Protein AF-W7W371-F1 (afdb_monomer_lite)

Secondary structure (DSSP, 8-state):
-HHHHHHHHHHHHHHHHHHHHHHHHHHHH--HHHHHHHHHHHHHHHHHHHHHHHHHHHHHHHHHHHHHHT-

Sequence (71 aa):
MTVFWWIVGVLLMGTGGTAAVTFALYVSSGEDRYMDVARAAWRWTIVFALGAFNITIFKHIILTLISIWRS

pLDDT: mean 95.69, std 4.81, range [66.31, 98.25]

Structure (mmCIF, N/CA/C/O backbone):
data_AF-W7W371-F1
#
_entry.id   AF-W7W371-F1
#
loop_
_atom_site.group_PDB
_atom_site.id
_atom_site.type_symbol
_atom_site.label_atom_id
_atom_site.label_alt_id
_atom_site.label_comp_id
_atom_site.label_asym_id
_atom_site.label_entity_id
_atom_site.label_seq_id
_atom_site.pdbx_PDB_ins_code
_atom_site.Cartn_x
_atom_site.Cartn_y
_atom_site.Cartn_z
_atom_site.occupancy
_atom_site.B_iso_or_equiv
_atom_site.auth_seq_id
_atom_site.auth_comp_id
_atom_site.auth_asym_id
_atom_site.auth_atom_id
_atom_site.pdbx_PDB_model_num
ATOM 1 N N . MET A 1 1 ? -16.011 -0.746 7.724 1.00 66.31 1 MET A N 1
ATOM 2 C CA . MET A 1 1 ? -14.625 -1.243 7.537 1.00 66.31 1 MET A CA 1
ATOM 3 C C . MET A 1 1 ? -14.342 -1.590 6.081 1.00 66.31 1 MET A C 1
ATOM 5 O O . MET A 1 1 ? -13.243 -1.323 5.632 1.00 66.31 1 MET A O 1
ATOM 9 N N . THR A 1 2 ? -15.313 -2.115 5.328 1.00 89.06 2 THR A N 1
ATOM 10 C CA . THR A 1 2 ? -15.132 -2.504 3.917 1.00 89.06 2 THR A CA 1
ATOM 11 C C . THR A 1 2 ? -14.586 -1.379 3.034 1.00 89.06 2 THR A C 1
ATOM 13 O O . THR A 1 2 ? -13.603 -1.590 2.341 1.00 89.06 2 THR A O 1
ATOM 16 N N . VAL A 1 3 ? -15.145 -0.162 3.116 1.00 94.12 3 VAL A N 1
ATOM 17 C CA . VAL A 1 3 ? -14.661 0.997 2.332 1.00 94.12 3 VAL A CA 1
ATOM 18 C C . VAL A 1 3 ? -13.208 1.355 2.665 1.00 94.12 3 VAL A C 1
ATOM 20 O O . VAL A 1 3 ? -12.416 1.597 1.765 1.00 94.12 3 VAL A O 1
ATOM 23 N N . PHE A 1 4 ? -12.831 1.333 3.946 1.00 92.69 4 PHE A N 1
ATOM 24 C CA . PHE A 1 4 ? -11.450 1.579 4.371 1.00 92.69 4 PHE A CA 1
ATOM 25 C C . PHE A 1 4 ? -10.482 0.561 3.757 1.00 92.69 4 PHE A C 1
ATOM 27 O O . PHE A 1 4 ? -9.465 0.951 3.193 1.00 92.69 4 PHE A O 1
ATOM 34 N N . TRP A 1 5 ? -10.827 -0.728 3.794 1.00 94.31 5 TRP A N 1
ATOM 35 C CA . TRP A 1 5 ? -9.998 -1.774 3.195 1.00 94.31 5 TRP A CA 1
ATOM 36 C C . TRP A 1 5 ? -9.918 -1.678 1.672 1.00 94.31 5 TRP A C 1
ATOM 38 O O . TRP A 1 5 ? -8.860 -1.947 1.116 1.00 94.31 5 TRP A O 1
ATOM 48 N N . TRP A 1 6 ? -10.981 -1.223 1.003 1.00 97.75 6 TRP A N 1
ATOM 49 C CA . TRP A 1 6 ? -10.925 -0.900 -0.424 1.00 97.75 6 TRP A CA 1
ATOM 50 C C . TRP A 1 6 ? -9.947 0.236 -0.721 1.00 97.75 6 TRP A C 1
ATOM 52 O O . TRP A 1 6 ? -9.112 0.093 -1.609 1.00 97.75 6 TRP A O 1
ATOM 62 N N . ILE A 1 7 ? -10.004 1.331 0.042 1.00 97.31 7 ILE A N 1
ATOM 63 C CA . ILE A 1 7 ? -9.084 2.468 -0.118 1.00 97.31 7 ILE A CA 1
ATOM 64 C C . ILE A 1 7 ? -7.637 2.013 0.095 1.00 97.31 7 ILE A C 1
ATOM 66 O O . ILE A 1 7 ? -6.783 2.265 -0.750 1.00 97.31 7 ILE A O 1
ATOM 70 N N . VAL A 1 8 ? -7.367 1.297 1.190 1.00 97.12 8 VAL A N 1
ATOM 71 C CA . VAL A 1 8 ? -6.032 0.757 1.484 1.00 97.12 8 VAL A CA 1
ATOM 72 C C . VAL A 1 8 ? -5.577 -0.193 0.377 1.00 97.12 8 VAL A C 1
ATOM 74 O O . VAL A 1 8 ? -4.442 -0.092 -0.077 1.00 97.12 8 VAL A O 1
ATOM 77 N N . GLY A 1 9 ? -6.459 -1.068 -0.108 1.00 97.00 9 GLY A N 1
ATOM 78 C CA . GLY A 1 9 ? -6.163 -1.992 -1.200 1.00 97.00 9 GLY A CA 1
ATOM 79 C C . GLY A 1 9 ? -5.776 -1.276 -2.494 1.00 97.00 9 GLY A C 1
ATOM 80 O O . GLY A 1 9 ? -4.765 -1.621 -3.099 1.00 97.00 9 GLY A O 1
ATOM 81 N N . VAL A 1 10 ? -6.525 -0.243 -2.890 1.00 98.06 10 VAL A N 1
ATOM 82 C CA . VAL A 1 10 ? -6.211 0.571 -4.077 1.00 98.06 10 VAL A CA 1
ATOM 83 C C . VAL A 1 10 ? -4.881 1.303 -3.908 1.00 98.06 10 VAL A C 1
ATOM 85 O O . VAL A 1 10 ? -4.068 1.295 -4.829 1.00 98.06 10 VAL A O 1
ATOM 88 N N . LEU A 1 11 ? -4.622 1.889 -2.735 1.00 97.75 11 LEU A N 1
ATOM 89 C CA . LEU A 1 11 ? -3.358 2.575 -2.455 1.00 97.75 11 LEU A CA 1
ATOM 90 C C . LEU A 1 11 ? -2.167 1.616 -2.531 1.00 97.75 11 LEU A C 1
ATOM 92 O O . LEU A 1 11 ? -1.190 1.917 -3.212 1.00 97.75 11 LEU A O 1
ATOM 96 N N . LEU A 1 12 ? -2.267 0.447 -1.893 1.00 97.81 12 LEU A N 1
ATOM 97 C CA . LEU A 1 12 ? -1.205 -0.559 -1.899 1.00 97.81 12 LEU A CA 1
ATOM 98 C C . LEU A 1 12 ? -0.976 -1.154 -3.287 1.00 97.81 12 LEU A C 1
ATOM 100 O O . LEU A 1 12 ? 0.175 -1.345 -3.671 1.00 97.81 12 LEU A O 1
ATOM 104 N N . MET A 1 13 ? -2.033 -1.417 -4.059 1.00 97.94 13 MET A N 1
ATOM 105 C CA . MET A 1 13 ? -1.877 -1.864 -5.445 1.00 97.94 13 MET A CA 1
ATOM 106 C C . MET A 1 13 ? -1.256 -0.776 -6.319 1.00 97.94 13 MET A C 1
ATOM 108 O O . MET A 1 13 ? -0.365 -1.072 -7.108 1.00 97.94 13 MET A O 1
ATOM 112 N N . GLY A 1 14 ? -1.670 0.481 -6.153 1.00 97.75 14 GLY A N 1
ATOM 113 C CA . GLY A 1 14 ? -1.121 1.606 -6.902 1.00 97.75 14 GLY A CA 1
ATOM 114 C C . GLY A 1 14 ? 0.369 1.799 -6.633 1.00 97.75 14 GLY A C 1
ATOM 115 O O . GLY A 1 14 ? 1.179 1.768 -7.560 1.00 97.75 14 GLY A O 1
ATOM 116 N N . THR A 1 15 ? 0.764 1.951 -5.369 1.00 97.62 15 THR A N 1
ATOM 117 C CA . THR A 1 15 ? 2.166 2.216 -5.024 1.00 97.62 15 THR A CA 1
ATOM 118 C C . THR A 1 15 ? 3.029 0.962 -5.083 1.00 97.62 15 THR A C 1
ATOM 120 O O . THR A 1 15 ? 4.127 1.011 -5.631 1.00 97.62 15 THR A O 1
ATOM 123 N N . GLY A 1 16 ? 2.538 -0.169 -4.575 1.00 97.69 16 GLY A N 1
ATOM 12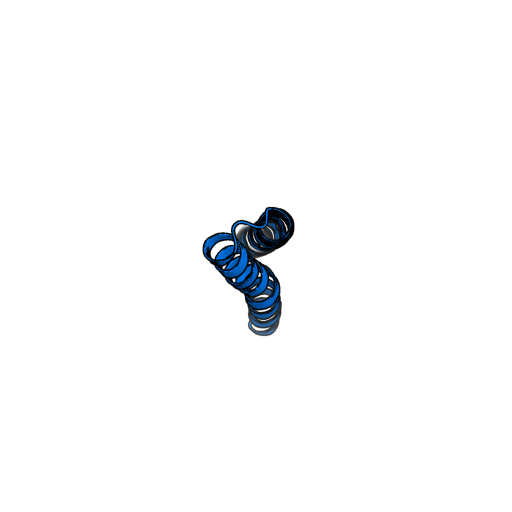4 C CA . GLY A 1 16 ? 3.269 -1.435 -4.559 1.00 97.69 16 GLY A CA 1
ATOM 125 C C . GLY A 1 16 ? 3.400 -2.031 -5.955 1.00 97.69 16 GLY A C 1
ATOM 126 O O . GLY A 1 16 ? 4.478 -2.489 -6.327 1.00 97.69 16 GLY A O 1
ATOM 127 N N . GLY A 1 17 ? 2.342 -1.942 -6.766 1.00 97.75 17 GLY A N 1
ATOM 128 C CA . GLY A 1 17 ? 2.376 -2.330 -8.174 1.00 97.75 17 GLY A CA 1
ATOM 129 C C . GLY A 1 17 ? 3.335 -1.457 -8.981 1.00 97.75 17 GLY A C 1
ATOM 130 O O . GLY A 1 17 ? 4.182 -1.988 -9.695 1.00 97.75 17 GLY A O 1
ATOM 131 N N . THR A 1 18 ? 3.286 -0.130 -8.805 1.00 97.31 18 THR A N 1
ATOM 132 C CA . THR A 1 18 ? 4.249 0.780 -9.454 1.00 97.31 18 THR A CA 1
ATOM 133 C C . THR A 1 18 ? 5.683 0.456 -9.041 1.00 97.31 18 THR A C 1
ATOM 135 O O . THR A 1 18 ? 6.559 0.375 -9.901 1.00 97.31 18 THR A O 1
ATOM 138 N N . ALA A 1 19 ? 5.932 0.218 -7.749 1.00 97.75 19 ALA A N 1
ATOM 139 C CA . ALA A 1 19 ? 7.248 -0.167 -7.248 1.00 97.75 19 ALA A CA 1
ATOM 140 C C . ALA A 1 19 ? 7.741 -1.476 -7.881 1.00 97.75 19 ALA A C 1
ATOM 142 O O . ALA A 1 19 ? 8.873 -1.535 -8.348 1.00 97.75 19 ALA A O 1
ATOM 143 N N . ALA A 1 20 ? 6.888 -2.500 -7.959 1.00 98.06 20 ALA A N 1
ATOM 144 C CA . ALA A 1 20 ? 7.236 -3.787 -8.555 1.00 98.06 20 ALA A CA 1
ATOM 145 C C . ALA A 1 20 ? 7.547 -3.673 -10.056 1.00 98.06 20 ALA A C 1
ATOM 147 O O . ALA A 1 20 ? 8.560 -4.199 -10.514 1.00 98.06 20 ALA A O 1
ATOM 148 N N . VAL A 1 21 ? 6.714 -2.953 -10.817 1.00 98.25 21 VAL A N 1
ATOM 149 C CA . VAL A 1 21 ? 6.910 -2.763 -12.264 1.00 98.25 21 VAL A CA 1
ATOM 150 C C . VAL A 1 21 ? 8.191 -1.981 -12.538 1.00 98.25 21 VAL A C 1
ATOM 152 O O . VAL A 1 21 ? 9.013 -2.401 -13.346 1.00 98.25 21 VAL A O 1
ATOM 155 N N . THR A 1 22 ? 8.391 -0.856 -11.853 1.00 97.44 22 THR A N 1
ATOM 156 C CA . THR A 1 22 ? 9.593 -0.028 -12.044 1.00 97.44 22 THR A CA 1
ATOM 157 C C . THR A 1 22 ? 10.859 -0.741 -11.578 1.00 97.44 22 THR A C 1
ATOM 159 O O . THR A 1 22 ? 11.887 -0.645 -12.240 1.00 97.44 22 THR A O 1
ATOM 162 N N . PHE A 1 23 ? 10.786 -1.550 -10.523 1.00 97.75 23 PHE A N 1
ATOM 163 C CA . PHE A 1 23 ? 11.902 -2.399 -10.121 1.00 97.75 23 PHE A CA 1
ATOM 164 C C . PHE A 1 23 ? 12.220 -3.477 -11.166 1.00 97.75 23 PHE A C 1
ATOM 166 O O . PHE A 1 23 ? 13.385 -3.690 -11.487 1.00 97.75 23 PHE A O 1
ATOM 173 N N . ALA A 1 24 ? 11.209 -4.121 -11.753 1.00 98.19 24 ALA A N 1
ATOM 174 C CA . ALA A 1 24 ? 11.424 -5.071 -12.844 1.00 98.19 24 ALA A CA 1
ATOM 175 C C . ALA A 1 24 ? 12.087 -4.395 -14.059 1.00 98.19 24 ALA A C 1
ATOM 177 O O . ALA A 1 24 ? 13.018 -4.950 -14.643 1.00 98.19 24 ALA A O 1
ATOM 178 N N . LEU A 1 25 ? 11.672 -3.165 -14.390 1.00 97.81 25 LEU A N 1
ATOM 179 C CA . LEU A 1 25 ? 12.317 -2.364 -15.433 1.00 97.81 25 LEU A CA 1
ATOM 180 C C . LEU A 1 25 ? 13.780 -2.069 -15.095 1.00 97.81 25 LEU A C 1
ATOM 182 O O . LEU A 1 25 ? 14.632 -2.261 -15.960 1.00 97.81 25 LEU A O 1
ATOM 186 N N . TYR A 1 26 ? 14.088 -1.684 -13.855 1.00 97.62 26 TYR A N 1
ATOM 187 C CA . TYR A 1 26 ? 15.468 -1.515 -13.391 1.00 97.62 26 TYR A CA 1
ATOM 188 C C . TYR A 1 26 ? 16.290 -2.793 -13.584 1.00 97.62 26 TYR A C 1
ATOM 190 O O . TYR A 1 26 ? 17.332 -2.751 -14.228 1.00 97.62 26 TYR A O 1
ATOM 198 N N . VAL A 1 27 ? 15.790 -3.939 -13.114 1.00 97.94 27 VAL A N 1
ATOM 199 C CA . VAL A 1 27 ? 16.482 -5.233 -13.242 1.00 97.94 27 VAL A CA 1
ATOM 200 C C . VAL A 1 27 ? 16.729 -5.600 -14.708 1.00 97.94 27 VAL A C 1
ATOM 202 O O . VAL A 1 27 ? 17.778 -6.148 -15.031 1.00 97.94 27 VAL A O 1
ATOM 205 N N . SER A 1 28 ? 15.788 -5.284 -15.602 1.00 97.69 28 SER A N 1
ATOM 206 C CA . SER A 1 28 ? 15.915 -5.597 -17.031 1.00 97.69 28 SER A CA 1
ATOM 207 C C . SER A 1 28 ? 16.804 -4.631 -17.824 1.00 97.69 28 SER A C 1
AT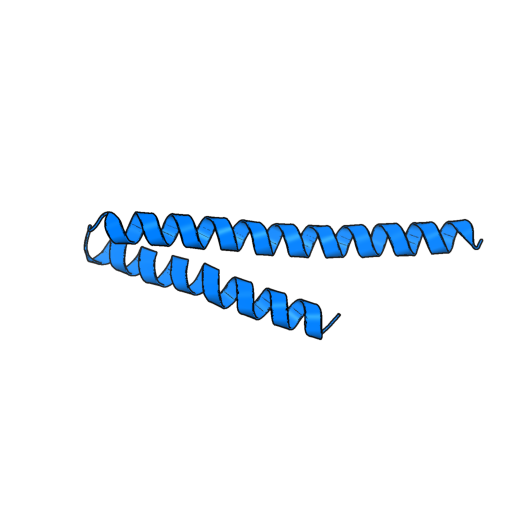OM 209 O O . SER A 1 28 ? 17.390 -5.037 -18.822 1.00 97.69 28 SER A O 1
ATOM 211 N N . SER A 1 29 ? 16.891 -3.362 -17.415 1.00 96.31 29 SER A N 1
ATOM 212 C CA . SER A 1 29 ? 17.562 -2.302 -18.187 1.00 96.31 29 SER A CA 1
ATOM 213 C C . SER A 1 29 ? 18.883 -1.829 -17.584 1.00 96.31 29 SER A C 1
ATOM 215 O O . SER A 1 29 ? 19.708 -1.285 -18.308 1.00 96.31 29 SER A O 1
ATOM 217 N N . GLY A 1 30 ? 19.084 -2.005 -16.276 1.00 95.31 30 GLY A N 1
ATOM 218 C CA . GLY A 1 30 ? 20.213 -1.447 -15.529 1.00 95.31 30 GLY A CA 1
ATOM 219 C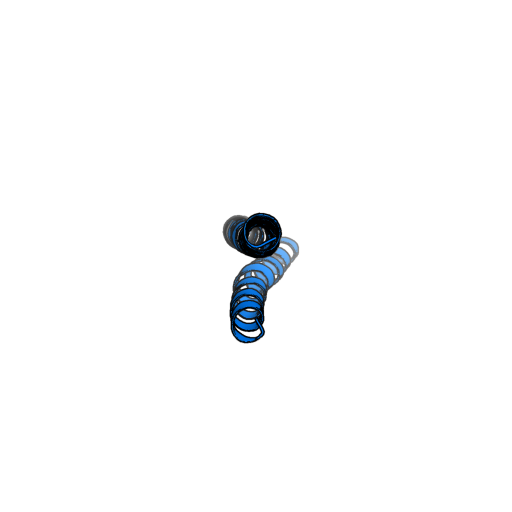 C . GLY A 1 30 ? 20.149 0.070 -15.305 1.00 95.31 30 GLY A C 1
ATOM 220 O O . GLY A 1 30 ? 21.078 0.629 -14.737 1.00 95.31 30 GLY A O 1
ATOM 221 N N . GLU A 1 31 ? 19.079 0.749 -15.733 1.00 95.81 31 GLU A N 1
ATOM 222 C CA . GLU A 1 31 ? 18.963 2.209 -15.652 1.00 95.81 31 GLU A CA 1
ATOM 223 C C . GLU A 1 31 ? 18.507 2.662 -14.255 1.00 95.81 31 GLU A C 1
ATOM 225 O O . GLU A 1 31 ? 17.357 2.439 -13.853 1.00 95.81 31 GLU A O 1
ATOM 230 N N . ASP A 1 32 ? 19.383 3.363 -13.534 1.00 96.00 32 ASP A N 1
ATOM 231 C CA . ASP A 1 32 ? 19.172 3.768 -12.136 1.00 96.00 32 ASP A CA 1
ATOM 232 C C . ASP A 1 32 ? 17.923 4.637 -11.925 1.00 96.00 32 ASP A C 1
ATOM 234 O O . ASP A 1 32 ? 17.288 4.571 -10.868 1.00 96.00 32 ASP A O 1
ATOM 238 N N . ARG A 1 33 ? 17.479 5.371 -12.956 1.00 95.69 33 ARG A N 1
ATOM 239 C CA . ARG A 1 33 ? 16.236 6.156 -12.907 1.00 95.69 33 ARG A CA 1
ATOM 240 C C . ARG A 1 33 ? 15.031 5.312 -12.482 1.00 95.69 33 ARG A C 1
ATOM 242 O O . 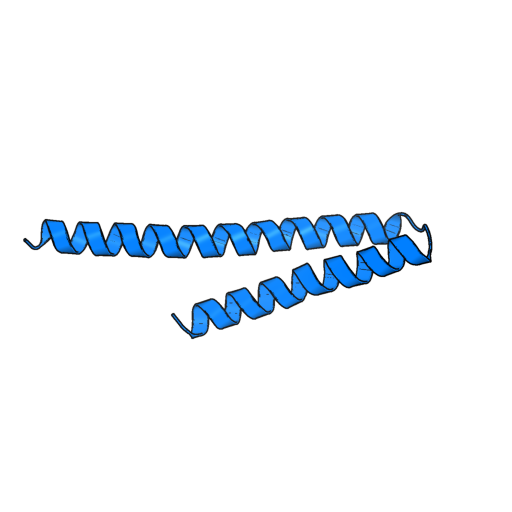ARG A 1 33 ? 14.156 5.801 -11.769 1.00 95.69 33 ARG A O 1
ATOM 249 N N . TYR A 1 34 ? 14.950 4.054 -12.917 1.00 96.38 34 TYR A N 1
ATOM 250 C CA . TYR A 1 34 ? 13.840 3.180 -12.534 1.00 96.38 34 TYR A CA 1
ATOM 251 C C . TYR A 1 34 ? 13.927 2.741 -11.071 1.00 96.38 34 TYR A C 1
ATOM 253 O O . TYR A 1 34 ? 12.893 2.614 -10.413 1.00 96.38 34 TYR A O 1
ATOM 261 N N . MET A 1 35 ? 15.140 2.574 -10.540 1.00 97.56 35 MET A N 1
ATOM 262 C CA . MET A 1 35 ? 15.359 2.232 -9.135 1.00 97.56 35 MET A CA 1
ATOM 263 C C . MET A 1 35 ? 14.948 3.374 -8.201 1.00 97.56 35 MET A C 1
ATOM 265 O O . MET A 1 35 ? 14.351 3.123 -7.151 1.00 97.56 35 MET A O 1
ATOM 269 N N . ASP A 1 36 ? 15.197 4.626 -8.589 1.00 97.62 36 ASP A N 1
ATOM 270 C CA . ASP A 1 36 ? 14.774 5.795 -7.810 1.00 97.62 36 ASP A CA 1
ATOM 271 C C . ASP A 1 36 ? 13.249 5.870 -7.679 1.00 97.62 36 ASP A C 1
ATOM 273 O O . ASP A 1 36 ? 12.713 6.050 -6.578 1.00 97.62 36 ASP A O 1
ATOM 277 N N . VAL A 1 37 ? 12.536 5.648 -8.787 1.00 96.50 37 VAL A N 1
ATOM 278 C CA . VAL A 1 37 ? 11.068 5.616 -8.795 1.00 96.50 37 VAL A CA 1
ATOM 279 C C . VAL A 1 37 ? 10.544 4.423 -7.993 1.00 96.50 37 VAL A C 1
ATOM 281 O O . VAL A 1 37 ? 9.649 4.595 -7.161 1.00 96.50 37 VAL A O 1
ATOM 284 N N . ALA A 1 38 ? 11.132 3.236 -8.173 1.00 97.56 38 ALA A N 1
ATOM 285 C CA . ALA A 1 38 ? 10.753 2.036 -7.433 1.00 97.56 38 ALA A CA 1
ATOM 286 C C . ALA A 1 38 ? 10.887 2.239 -5.921 1.00 97.56 38 ALA A C 1
ATOM 288 O O . ALA A 1 38 ? 9.979 1.918 -5.152 1.00 97.56 38 ALA A O 1
ATOM 289 N N . ARG A 1 39 ? 11.995 2.848 -5.488 1.00 98.00 39 ARG A N 1
ATOM 290 C CA . ARG A 1 39 ? 12.266 3.140 -4.079 1.00 98.00 39 ARG A CA 1
ATOM 291 C C . ARG A 1 39 ? 11.276 4.149 -3.505 1.00 98.00 39 ARG A C 1
ATOM 293 O O . ARG A 1 39 ? 10.803 3.959 -2.382 1.00 98.00 39 ARG A O 1
ATOM 300 N N . ALA A 1 40 ? 10.951 5.206 -4.249 1.00 97.56 40 ALA A N 1
ATOM 301 C CA . ALA A 1 40 ? 9.962 6.192 -3.824 1.00 97.56 40 ALA A CA 1
ATOM 302 C C . ALA A 1 40 ? 8.567 5.560 -3.670 1.00 97.56 40 ALA A C 1
ATOM 304 O O . ALA A 1 40 ? 7.927 5.719 -2.628 1.00 97.56 40 ALA A O 1
ATOM 305 N N . ALA A 1 41 ? 8.126 4.781 -4.660 1.00 97.44 41 ALA A N 1
ATOM 306 C CA . ALA A 1 41 ? 6.841 4.086 -4.625 1.00 97.44 41 ALA A CA 1
ATOM 307 C C . ALA A 1 41 ? 6.778 3.032 -3.500 1.00 97.44 41 ALA A C 1
ATOM 309 O O . ALA A 1 41 ? 5.768 2.909 -2.798 1.00 97.44 41 ALA A O 1
ATOM 310 N N . TRP A 1 42 ? 7.879 2.320 -3.245 1.00 97.94 42 TRP A N 1
ATOM 311 C CA . TRP A 1 42 ? 7.966 1.354 -2.151 1.00 97.94 42 TRP A CA 1
ATOM 312 C C . TRP A 1 42 ? 7.846 2.012 -0.771 1.00 97.94 42 TRP A C 1
ATOM 314 O O . TRP A 1 42 ? 7.118 1.518 0.089 1.00 97.94 42 TRP A O 1
ATOM 324 N N . ARG A 1 43 ? 8.480 3.175 -0.563 1.00 98.06 43 ARG A N 1
ATOM 325 C CA . ARG A 1 43 ? 8.341 3.943 0.688 1.00 98.06 43 ARG A CA 1
ATOM 326 C C . ARG A 1 43 ? 6.887 4.315 0.968 1.00 98.06 43 ARG A C 1
ATOM 328 O O . ARG A 1 43 ? 6.421 4.121 2.087 1.00 98.06 43 ARG A O 1
ATOM 335 N N . TRP A 1 44 ? 6.156 4.781 -0.042 1.00 97.88 44 TRP A N 1
ATOM 336 C CA . TRP A 1 44 ? 4.727 5.072 0.104 1.00 97.88 44 TRP A CA 1
ATOM 337 C C . TRP A 1 44 ? 3.895 3.825 0.406 1.00 97.88 44 TRP A C 1
ATOM 339 O O . TRP A 1 44 ? 3.008 3.873 1.254 1.00 97.88 44 TRP A O 1
ATOM 349 N N . THR A 1 45 ? 4.233 2.692 -0.210 1.00 97.69 45 THR A N 1
ATOM 350 C CA . THR A 1 45 ? 3.591 1.400 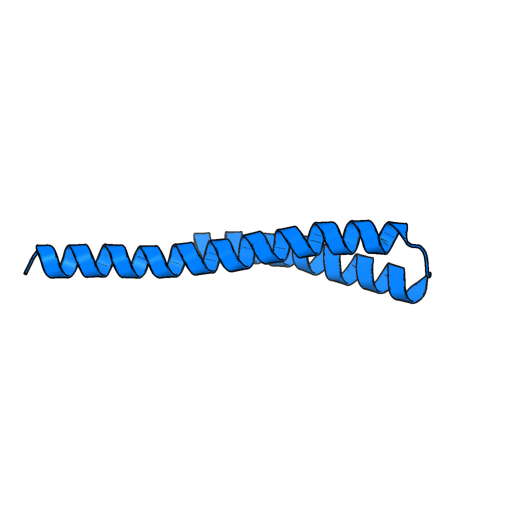0.083 1.00 97.69 45 THR A CA 1
ATOM 351 C C . THR A 1 45 ? 3.721 1.039 1.562 1.00 97.69 45 THR A C 1
ATOM 353 O O . THR A 1 45 ? 2.730 0.691 2.202 1.00 97.69 45 THR A O 1
ATOM 356 N N . ILE A 1 46 ? 4.921 1.194 2.131 1.00 98.00 46 ILE A N 1
ATOM 357 C CA . ILE A 1 46 ? 5.170 0.960 3.560 1.00 98.00 46 ILE A CA 1
ATOM 358 C C . ILE A 1 46 ? 4.346 1.921 4.424 1.00 98.00 46 ILE A C 1
ATOM 360 O O . ILE A 1 46 ? 3.720 1.481 5.388 1.00 98.00 46 ILE A O 1
ATOM 364 N N . VAL A 1 47 ? 4.308 3.213 4.080 1.00 97.94 47 VAL A N 1
ATOM 365 C CA . VAL A 1 47 ? 3.520 4.217 4.816 1.00 97.94 47 VAL A CA 1
ATOM 366 C C . VAL A 1 47 ? 2.042 3.831 4.855 1.00 97.94 47 VAL A C 1
ATOM 368 O O . VAL A 1 47 ? 1.438 3.848 5.927 1.00 97.94 47 VAL A O 1
ATOM 371 N N . PHE A 1 48 ? 1.460 3.430 3.724 1.00 97.44 48 PHE A N 1
ATOM 372 C CA . PHE A 1 48 ? 0.056 3.022 3.679 1.00 97.44 48 PHE A CA 1
ATOM 373 C C . PHE A 1 48 ? -0.204 1.715 4.429 1.00 97.44 48 PHE A C 1
ATOM 375 O O . PHE A 1 48 ? -1.188 1.630 5.164 1.00 97.44 48 PHE A O 1
ATOM 382 N N . ALA A 1 49 ? 0.685 0.727 4.312 1.00 97.06 49 ALA A N 1
ATOM 383 C CA . ALA A 1 49 ? 0.552 -0.542 5.022 1.00 97.06 49 ALA A CA 1
ATOM 384 C C . ALA A 1 49 ? 0.607 -0.345 6.547 1.00 97.06 49 ALA A C 1
ATOM 386 O O . ALA A 1 49 ? -0.295 -0.776 7.269 1.00 97.06 49 ALA A O 1
ATOM 387 N N . LEU A 1 50 ? 1.630 0.362 7.038 1.00 98.00 50 LEU A N 1
ATOM 388 C CA . LEU A 1 50 ? 1.805 0.637 8.466 1.00 98.00 50 LEU A CA 1
ATOM 389 C C . LEU A 1 50 ? 0.728 1.582 9.003 1.00 98.00 50 LEU A C 1
ATOM 391 O O . LEU A 1 50 ? 0.241 1.392 10.117 1.00 98.00 50 LEU A O 1
ATOM 395 N N . GLY A 1 51 ? 0.322 2.579 8.217 1.00 97.12 51 GLY A N 1
ATOM 396 C CA . GLY A 1 51 ? -0.777 3.474 8.568 1.00 97.12 51 GLY A CA 1
ATOM 397 C C . GLY A 1 51 ? -2.087 2.710 8.749 1.00 97.12 51 GLY A C 1
ATOM 398 O O . GLY A 1 51 ? -2.754 2.861 9.773 1.00 97.12 51 GLY A O 1
ATOM 399 N N . ALA A 1 52 ? -2.425 1.827 7.806 1.00 96.19 52 ALA A N 1
ATOM 400 C CA . ALA A 1 52 ? -3.641 1.026 7.885 1.00 96.19 52 ALA A CA 1
ATOM 401 C C . ALA A 1 52 ? -3.640 0.057 9.078 1.00 96.19 52 ALA A C 1
ATOM 403 O O . ALA A 1 52 ? -4.651 -0.095 9.774 1.00 96.19 52 ALA A O 1
ATOM 404 N N . PHE A 1 53 ? -2.489 -0.563 9.342 1.00 95.94 53 PHE A N 1
ATOM 405 C CA . PHE A 1 53 ? -2.284 -1.424 10.502 1.00 95.94 53 PHE A CA 1
ATOM 406 C C . PHE A 1 53 ? -2.488 -0.663 11.819 1.00 95.94 53 PHE A C 1
ATOM 408 O O . PHE A 1 53 ? -3.298 -1.078 12.651 1.00 95.94 53 PHE A O 1
ATOM 415 N N . ASN A 1 54 ? -1.845 0.498 11.974 1.00 96.94 54 ASN A N 1
ATOM 416 C CA . ASN A 1 54 ? -1.992 1.338 13.162 1.00 96.94 54 ASN A CA 1
ATOM 417 C C . ASN A 1 54 ? -3.443 1.772 13.386 1.00 96.94 54 ASN A C 1
ATOM 419 O O . ASN A 1 54 ? -3.961 1.620 14.490 1.00 96.94 54 ASN A O 1
ATOM 423 N N . ILE A 1 55 ? -4.135 2.247 12.346 1.00 95.38 55 ILE A N 1
ATOM 424 C CA . ILE A 1 55 ? -5.552 2.637 12.446 1.00 95.38 55 ILE A CA 1
ATOM 425 C C . ILE A 1 55 ? -6.403 1.471 12.967 1.00 95.38 55 ILE A C 1
ATOM 427 O O . ILE A 1 55 ? -7.284 1.666 13.808 1.00 95.38 55 ILE A O 1
ATOM 431 N N . THR A 1 56 ? -6.122 0.250 12.509 1.00 94.25 56 THR A N 1
ATOM 432 C CA . THR A 1 56 ? -6.847 -0.952 12.939 1.00 94.25 56 THR A CA 1
ATOM 433 C C . THR A 1 56 ? -6.615 -1.255 14.419 1.00 94.25 56 THR A C 1
ATOM 435 O O . THR A 1 56 ? -7.579 -1.517 15.144 1.00 94.25 56 THR A O 1
ATOM 438 N N . ILE A 1 57 ? -5.366 -1.161 14.881 1.00 95.56 57 ILE A N 1
ATOM 439 C CA . ILE A 1 57 ? -5.010 -1.337 16.295 1.00 95.56 57 ILE A CA 1
ATOM 440 C C . ILE A 1 57 ? -5.701 -0.284 17.158 1.00 95.56 57 ILE A C 1
ATOM 442 O O . ILE A 1 57 ? -6.419 -0.629 18.095 1.00 95.56 57 ILE A O 1
ATOM 446 N N . PHE A 1 58 ? -5.534 0.998 16.829 1.00 95.50 58 PHE A N 1
ATOM 447 C CA . PHE A 1 58 ? -6.079 2.091 17.635 1.00 95.50 58 PHE A CA 1
ATOM 448 C C . PHE A 1 58 ? -7.600 2.049 17.708 1.00 95.50 58 PHE A C 1
ATOM 450 O O . PHE A 1 58 ? -8.167 2.272 18.776 1.00 95.50 58 PHE A O 1
ATOM 457 N N . LYS A 1 59 ? -8.274 1.678 16.615 1.00 94.31 59 LYS A N 1
ATOM 458 C CA . LYS A 1 59 ? -9.716 1.428 16.641 1.00 94.31 59 LYS A CA 1
ATOM 459 C C . LYS A 1 59 ? -10.077 0.372 17.693 1.00 94.31 59 LYS A C 1
ATOM 461 O O . LYS A 1 59 ? -11.029 0.570 18.443 1.00 94.31 59 LYS A O 1
ATOM 466 N N . HIS A 1 60 ? -9.346 -0.741 17.748 1.00 92.94 60 HIS A N 1
ATOM 467 C CA . HIS A 1 60 ? -9.614 -1.815 18.707 1.00 92.94 60 HIS A CA 1
ATOM 468 C C . HIS A 1 60 ? -9.366 -1.364 20.152 1.00 92.94 60 HIS A C 1
ATOM 470 O O . HIS A 1 60 ? -10.196 -1.613 21.025 1.00 92.94 60 HIS A O 1
ATOM 476 N N . ILE A 1 61 ? -8.272 -0.632 20.384 1.00 96.06 61 ILE A N 1
ATOM 477 C CA . ILE A 1 61 ? -7.925 -0.058 21.691 1.00 96.06 61 ILE A CA 1
ATOM 478 C C . ILE A 1 61 ? -9.027 0.891 22.178 1.00 96.06 61 ILE A C 1
ATOM 480 O O . ILE A 1 61 ? -9.523 0.732 23.290 1.00 96.06 61 ILE A O 1
ATOM 484 N N . ILE A 1 62 ? -9.461 1.836 21.337 1.00 95.31 62 ILE A N 1
ATOM 485 C CA . ILE A 1 62 ? -10.503 2.814 21.685 1.00 95.31 62 ILE A CA 1
ATOM 486 C C . ILE A 1 62 ? -11.825 2.113 22.007 1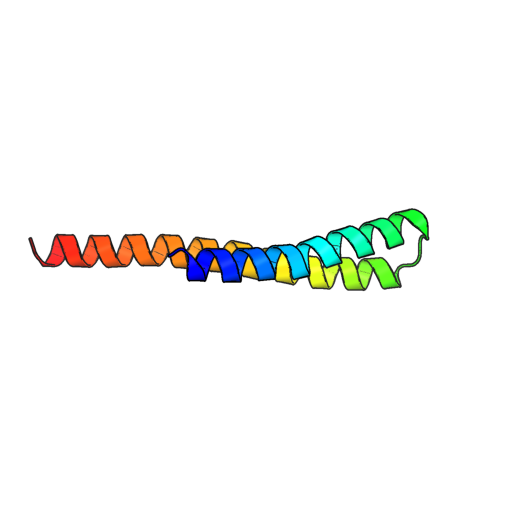.00 95.31 62 ILE A C 1
ATOM 488 O O . ILE A 1 62 ? -12.445 2.412 23.025 1.00 95.31 62 ILE A O 1
ATOM 492 N N . LEU A 1 63 ? -12.251 1.156 21.175 1.00 94.75 63 LEU A N 1
ATOM 493 C CA . LEU A 1 63 ? -13.485 0.405 21.423 1.00 94.75 63 LEU A CA 1
ATOM 494 C C . LEU A 1 63 ? -13.419 -0.389 22.736 1.00 94.75 63 LEU A C 1
ATOM 496 O O . LEU A 1 63 ? -14.404 -0.432 23.471 1.00 94.75 63 LEU A O 1
ATOM 500 N N . THR A 1 64 ? -12.256 -0.961 23.055 1.00 95.19 64 THR A N 1
ATOM 501 C CA . THR A 1 64 ? -12.032 -1.695 24.310 1.00 95.19 64 THR A CA 1
ATOM 502 C C . THR A 1 64 ? -12.100 -0.763 25.519 1.00 95.19 64 THR A C 1
ATOM 504 O O . THR A 1 64 ? -12.810 -1.057 26.476 1.00 95.19 64 THR A O 1
ATOM 507 N N . LEU A 1 65 ? -11.436 0.395 25.462 1.00 95.81 65 LEU A N 1
ATOM 508 C CA . LEU A 1 65 ? -11.484 1.415 26.516 1.00 95.81 65 LEU A CA 1
ATOM 509 C C . LEU A 1 65 ? -12.912 1.906 26.781 1.00 95.81 65 LEU A C 1
ATOM 511 O O . LEU A 1 65 ? -13.318 2.000 27.935 1.00 95.81 65 LEU A O 1
ATOM 515 N N . ILE A 1 66 ? -13.688 2.170 25.724 1.00 95.94 66 ILE A N 1
ATOM 516 C CA . ILE A 1 66 ? -15.097 2.574 25.849 1.00 95.94 66 ILE A CA 1
ATOM 517 C C . ILE A 1 66 ? -15.925 1.468 26.513 1.00 95.94 66 ILE A C 1
ATOM 519 O O . ILE A 1 66 ? -16.778 1.763 27.348 1.00 95.94 66 ILE A O 1
ATOM 523 N N . SER A 1 67 ? -15.681 0.205 26.151 1.00 94.62 67 SER A N 1
ATOM 524 C CA . SER A 1 67 ? -16.377 -0.938 26.747 1.00 94.62 67 SER A CA 1
ATOM 525 C C . SER A 1 67 ? -16.071 -1.086 28.236 1.00 94.62 67 SER A C 1
ATOM 527 O O . SER A 1 67 ? -16.990 -1.345 29.003 1.00 94.62 67 SER A O 1
ATOM 529 N N . ILE A 1 68 ? -14.807 -0.917 28.640 1.00 95.06 68 ILE A N 1
ATOM 530 C CA . ILE A 1 68 ? -14.393 -0.976 30.049 1.00 95.06 68 ILE A CA 1
ATOM 531 C C . ILE A 1 68 ? -15.003 0.187 30.830 1.00 95.06 68 ILE A C 1
ATOM 533 O O . ILE A 1 68 ? -15.534 -0.026 31.907 1.00 95.06 68 ILE A O 1
ATOM 537 N N . TRP A 1 69 ? -14.968 1.405 30.284 1.00 93.81 69 TRP A N 1
ATOM 538 C CA . TRP A 1 69 ? -15.494 2.593 30.963 1.00 93.81 69 TRP A CA 1
ATOM 539 C C . TRP A 1 69 ? -17.013 2.553 31.189 1.00 93.81 69 TRP A C 1
ATOM 541 O O . TRP A 1 69 ? -17.518 3.200 32.100 1.00 93.81 69 TRP A O 1
ATOM 551 N N . ARG A 1 70 ? -17.752 1.825 30.344 1.00 87.44 70 ARG A N 1
ATOM 552 C CA . ARG A 1 70 ? -19.205 1.649 30.483 1.00 87.44 70 ARG A CA 1
ATOM 553 C C . ARG A 1 70 ? -19.584 0.510 31.450 1.00 87.44 70 ARG A C 1
ATOM 555 O O . ARG A 1 70 ? -20.766 0.385 31.762 1.00 87.44 70 ARG A O 1
ATOM 562 N N . SER A 1 71 ? -18.626 -0.321 31.868 1.00 74.06 71 SER A N 1
ATOM 563 C CA . SER A 1 71 ? -18.821 -1.381 32.870 1.00 74.06 71 SER A CA 1
ATOM 564 C C . SER A 1 71 ? -18.679 -0.848 34.288 1.00 74.06 71 SER A C 1
ATOM 566 O O . SER A 1 71 ? -19.261 -1.518 35.169 1.00 74.06 71 SER A O 1
#

Foldseek 3Di:
DVVLVVVLVVLLCVLVVLLVVLVVVCVVPVDCVSVVSSVVSVVSNVVSVVVSVVVVVVVVVVVVVVVVVVD

Radius of gyration: 17.67 Å; chains: 1; bounding box: 39×12×51 Å